Protein AF-A0A348Y8L8-F1 (afdb_monomer_lite)

Secondary structure (DSSP, 8-state):
--HHHHHHHHHHHHHHHHHHHHHHHHHHHHHHHTT--HHHHHHHHHHHHHHHHHHHHHHTT-SS-HHHH--

Radius of gyration: 15.16 Å; chains: 1; bounding box: 38×25×39 Å

Sequence (71 aa):
MINTFIFPDILLYVLDMVGIIACAIAGTLLAQHKGFDIAGCILVALVNAIGGGTLRDMALDRHPLFWMTDL

Foldseek 3Di:
DPPVVVVVVVVVVVVLVVLLVVQLVVQLVVCVVVVHDPVSSNVSSVCRSQVVQQVVCVVVVHPPGPVVVVD

Structure (mmCIF, N/CA/C/O backbone):
data_AF-A0A348Y8L8-F1
#
_entry.id   AF-A0A348Y8L8-F1
#
loop_
_atom_site.group_PDB
_atom_site.id
_atom_site.type_symbol
_atom_site.label_atom_id
_atom_site.label_alt_id
_atom_site.label_comp_id
_atom_site.label_asym_id
_atom_site.label_entity_id
_atom_site.label_seq_id
_atom_site.pdbx_PDB_ins_code
_atom_site.Cartn_x
_atom_site.Cartn_y
_atom_site.Cartn_z
_atom_site.occupancy
_atom_site.B_iso_or_equiv
_atom_site.auth_seq_id
_atom_site.auth_comp_id
_atom_site.auth_asym_id
_atom_site.auth_atom_id
_atom_site.pdbx_PDB_model_num
ATOM 1 N N . MET A 1 1 ? 29.416 -4.071 -22.360 1.00 50.81 1 MET A N 1
ATOM 2 C CA . MET A 1 1 ? 28.039 -4.066 -22.903 1.00 50.81 1 MET A CA 1
ATOM 3 C C . MET A 1 1 ? 27.030 -4.774 -21.973 1.00 50.81 1 MET A C 1
ATOM 5 O O . MET A 1 1 ? 25.983 -5.176 -22.442 1.00 50.81 1 MET A O 1
ATOM 9 N N . ILE A 1 2 ? 27.308 -4.916 -20.662 1.00 59.69 2 ILE A N 1
ATOM 10 C CA . ILE A 1 2 ? 26.425 -5.619 -19.695 1.00 59.69 2 ILE A CA 1
ATOM 11 C C . ILE A 1 2 ? 25.932 -4.673 -18.573 1.00 59.69 2 ILE A C 1
ATOM 13 O O . ILE A 1 2 ? 24.873 -4.886 -17.999 1.00 59.69 2 ILE A O 1
ATOM 17 N N . ASN A 1 3 ? 26.633 -3.561 -18.312 1.00 57.53 3 ASN A N 1
ATOM 18 C CA . ASN A 1 3 ? 26.315 -2.674 -17.184 1.00 57.53 3 ASN A CA 1
ATOM 19 C C . ASN A 1 3 ? 25.139 -1.709 -17.424 1.00 57.53 3 ASN A C 1
ATOM 21 O O . ASN A 1 3 ? 24.510 -1.291 -16.462 1.00 57.53 3 ASN A O 1
ATOM 25 N N . THR A 1 4 ? 24.800 -1.349 -18.665 1.00 60.88 4 THR A N 1
ATOM 26 C CA . THR A 1 4 ? 23.734 -0.360 -18.929 1.00 60.88 4 THR A CA 1
ATOM 27 C C . THR A 1 4 ? 22.315 -0.889 -18.724 1.00 60.88 4 THR A C 1
ATOM 29 O O . THR A 1 4 ? 21.422 -0.076 -18.525 1.00 60.88 4 THR A O 1
ATOM 32 N N . PHE A 1 5 ? 22.100 -2.209 -18.736 1.00 60.06 5 PHE A N 1
ATOM 33 C CA . PHE A 1 5 ? 20.782 -2.809 -18.480 1.00 60.06 5 PHE A CA 1
ATOM 34 C C . PHE A 1 5 ? 20.536 -3.095 -16.990 1.00 60.06 5 PHE A C 1
ATOM 36 O O . PHE A 1 5 ? 19.425 -2.917 -16.525 1.00 60.06 5 PHE A O 1
ATOM 43 N N . ILE A 1 6 ? 21.572 -3.415 -16.205 1.00 62.66 6 ILE A N 1
ATOM 44 C CA . ILE A 1 6 ? 21.407 -3.727 -14.770 1.00 62.66 6 ILE A CA 1
ATOM 45 C C . ILE A 1 6 ? 21.096 -2.477 -13.927 1.00 62.66 6 ILE A C 1
ATOM 47 O O . ILE A 1 6 ? 20.308 -2.539 -12.984 1.00 62.66 6 ILE A O 1
ATOM 51 N N . PHE A 1 7 ? 21.699 -1.329 -14.254 1.00 65.75 7 PHE A N 1
ATOM 52 C CA . PHE A 1 7 ? 21.470 -0.074 -13.526 1.00 65.75 7 PHE A CA 1
ATOM 53 C C . PHE A 1 7 ? 20.000 0.403 -13.500 1.00 65.75 7 PHE A C 1
ATOM 55 O O . PHE A 1 7 ? 19.534 0.759 -12.416 1.00 65.75 7 PHE A O 1
ATOM 62 N N . PRO A 1 8 ? 19.255 0.440 -14.626 1.00 76.62 8 PRO A N 1
ATOM 63 C CA . PRO A 1 8 ? 17.855 0.864 -14.612 1.00 76.62 8 PRO A CA 1
ATOM 64 C C . PRO A 1 8 ? 16.938 -0.116 -13.870 1.00 76.62 8 PRO A C 1
ATOM 66 O O . PRO A 1 8 ? 16.044 0.338 -13.160 1.00 76.62 8 PRO A O 1
ATOM 69 N N . ASP A 1 9 ? 17.184 -1.425 -13.956 1.00 81.38 9 ASP A N 1
ATOM 70 C CA . ASP A 1 9 ? 16.356 -2.428 -13.274 1.00 81.38 9 ASP A CA 1
ATOM 71 C C . ASP A 1 9 ? 16.478 -2.323 -11.748 1.00 81.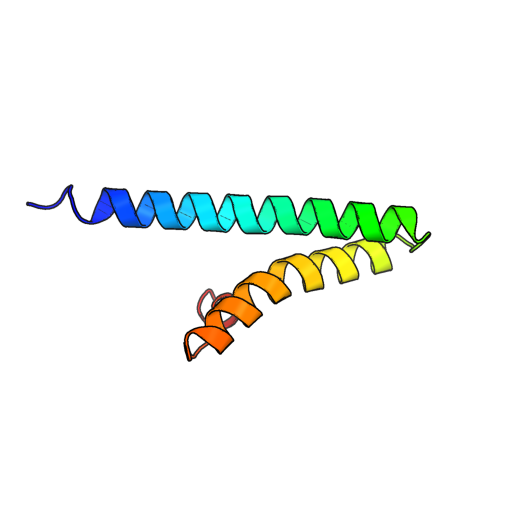38 9 ASP A C 1
ATOM 73 O O . ASP A 1 9 ? 15.473 -2.325 -11.036 1.00 81.38 9 ASP A O 1
ATOM 77 N N . ILE A 1 10 ? 17.702 -2.137 -11.234 1.00 84.38 10 ILE A N 1
ATOM 78 C CA . ILE A 1 10 ? 17.929 -1.946 -9.794 1.00 84.38 10 ILE A CA 1
ATOM 79 C C . ILE A 1 10 ? 17.273 -0.657 -9.291 1.00 84.38 10 ILE A C 1
ATOM 81 O O . ILE A 1 10 ? 16.720 -0.630 -8.192 1.00 84.38 10 ILE A O 1
ATOM 85 N N . LEU A 1 11 ? 17.314 0.410 -10.095 1.00 86.50 11 LEU A N 1
ATOM 86 C CA . LEU A 1 11 ? 16.708 1.687 -9.738 1.00 86.50 11 LEU A CA 1
ATOM 87 C C . LEU A 1 11 ? 15.186 1.560 -9.658 1.00 86.50 11 LEU A C 1
ATOM 89 O O . LEU A 1 11 ? 14.593 2.022 -8.686 1.00 86.50 11 LEU A O 1
ATOM 93 N N . LEU A 1 12 ? 14.568 0.917 -10.652 1.00 85.69 12 LEU A N 1
ATOM 94 C CA . LEU A 1 12 ? 13.129 0.665 -10.670 1.00 85.69 12 LEU A CA 1
ATOM 95 C C . LEU A 1 12 ? 12.699 -0.201 -9.485 1.00 85.69 12 LEU A C 1
ATOM 97 O O . LEU A 1 12 ? 11.723 0.137 -8.822 1.00 85.69 12 LEU A O 1
ATOM 101 N N . TYR A 1 13 ? 13.457 -1.253 -9.167 1.00 84.69 13 TYR A N 1
ATOM 102 C CA . TYR A 1 13 ? 13.178 -2.121 -8.024 1.00 84.69 13 TYR A CA 1
ATOM 103 C C . TYR A 1 13 ? 13.226 -1.365 -6.688 1.00 84.69 13 TYR A C 1
ATOM 105 O O . TYR A 1 13 ? 12.314 -1.472 -5.867 1.00 84.69 13 TYR A O 1
ATOM 113 N N . VAL A 1 14 ? 14.265 -0.552 -6.471 1.00 88.62 14 VAL A N 1
ATOM 114 C CA . VAL A 1 14 ? 14.385 0.262 -5.251 1.00 88.62 14 VAL A CA 1
ATOM 115 C C . VAL A 1 14 ? 13.246 1.276 -5.161 1.00 88.62 14 VAL A C 1
ATOM 117 O O . VAL A 1 14 ? 12.682 1.462 -4.084 1.00 88.62 14 VAL A O 1
ATOM 120 N N . LEU A 1 15 ? 12.880 1.913 -6.275 1.00 88.25 15 LEU A N 1
ATOM 121 C CA . LEU A 1 15 ? 11.787 2.881 -6.303 1.00 88.25 15 LEU A CA 1
ATOM 122 C C . LEU A 1 15 ? 10.435 2.225 -5.983 1.00 88.25 15 LEU A C 1
ATOM 124 O O . LEU A 1 15 ? 9.638 2.812 -5.252 1.00 88.25 15 LEU A O 1
ATOM 128 N N . ASP A 1 16 ? 10.201 1.007 -6.476 1.00 86.06 16 ASP A N 1
ATOM 129 C CA . ASP A 1 16 ? 8.985 0.239 -6.190 1.00 86.06 16 ASP A CA 1
ATOM 130 C C . ASP A 1 16 ? 8.906 -0.134 -4.702 1.00 86.06 16 ASP A C 1
ATOM 132 O O . ASP A 1 16 ? 7.895 0.125 -4.048 1.00 86.06 16 ASP A O 1
ATOM 136 N N . MET A 1 17 ? 10.012 -0.611 -4.116 1.00 88.00 17 MET A N 1
ATOM 137 C CA . MET A 1 17 ? 10.102 -0.894 -2.677 1.00 88.00 17 MET A CA 1
ATOM 138 C C . MET A 1 17 ? 9.856 0.349 -1.816 1.00 88.00 17 MET A C 1
ATOM 140 O O . MET A 1 17 ? 9.097 0.297 -0.846 1.00 88.00 17 MET A O 1
ATOM 144 N N . VAL A 1 18 ? 10.450 1.491 -2.174 1.00 92.69 18 VAL A N 1
ATOM 145 C CA . VAL A 1 18 ? 10.212 2.763 -1.474 1.00 92.69 18 VAL A CA 1
ATOM 146 C C . VAL A 1 18 ? 8.746 3.184 -1.594 1.00 92.69 18 VAL A C 1
ATOM 148 O O . VAL A 1 18 ? 8.157 3.617 -0.603 1.00 92.69 18 VAL A O 1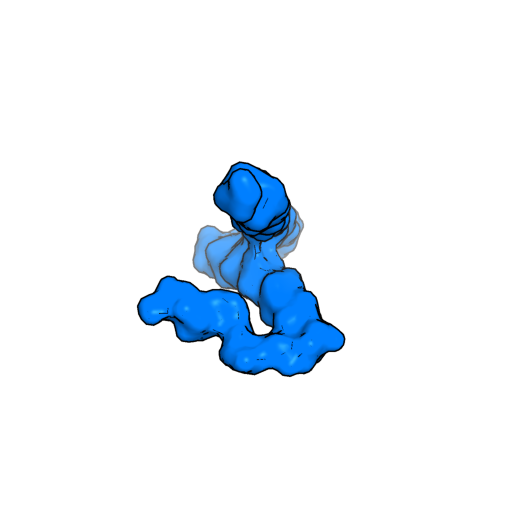
ATOM 151 N N . GLY A 1 19 ? 8.137 3.018 -2.771 1.00 89.19 19 GLY A N 1
ATOM 152 C CA . GLY A 1 19 ? 6.720 3.300 -3.001 1.00 89.19 19 GLY A CA 1
ATOM 153 C C . GLY A 1 19 ? 5.797 2.447 -2.129 1.00 89.19 19 GLY A C 1
ATOM 154 O O . GLY A 1 19 ? 4.885 2.984 -1.495 1.00 89.19 19 GLY A O 1
ATOM 155 N N . ILE A 1 20 ? 6.070 1.143 -2.030 1.00 89.62 20 ILE A N 1
ATOM 156 C CA . ILE A 1 20 ? 5.319 0.205 -1.185 1.00 89.62 20 ILE A CA 1
ATOM 157 C C . ILE A 1 20 ? 5.431 0.600 0.292 1.00 89.62 20 ILE A C 1
ATOM 159 O O . ILE A 1 20 ? 4.413 0.695 0.980 1.00 89.62 20 ILE A O 1
ATOM 163 N N . ILE A 1 21 ? 6.643 0.892 0.776 1.00 91.25 21 ILE A N 1
ATOM 164 C CA . ILE A 1 21 ? 6.879 1.295 2.172 1.00 91.25 21 ILE A CA 1
ATOM 165 C C . ILE A 1 21 ? 6.163 2.614 2.483 1.00 91.25 21 ILE A C 1
ATOM 167 O O . ILE A 1 21 ? 5.464 2.717 3.493 1.00 91.25 21 ILE A O 1
ATOM 171 N N . ALA A 1 22 ? 6.290 3.615 1.609 1.00 93.25 22 ALA A N 1
ATOM 172 C CA . ALA A 1 22 ? 5.632 4.905 1.783 1.00 93.25 22 ALA A CA 1
ATOM 173 C C . ALA A 1 22 ? 4.100 4.766 1.806 1.00 93.25 22 ALA A C 1
ATOM 175 O O . ALA A 1 22 ? 3.440 5.354 2.666 1.00 93.25 22 ALA A O 1
ATOM 176 N N . CYS A 1 23 ? 3.529 3.941 0.920 1.00 91.56 23 CYS A N 1
ATOM 177 C CA . CYS A 1 23 ? 2.093 3.662 0.907 1.00 91.56 23 CYS A CA 1
ATOM 178 C C . CYS A 1 23 ? 1.641 2.906 2.160 1.00 91.56 23 CYS A C 1
ATOM 180 O O . CYS A 1 23 ? 0.602 3.245 2.730 1.00 91.56 23 CYS A O 1
ATOM 182 N N . ALA A 1 24 ? 2.404 1.921 2.632 1.00 92.00 24 ALA A N 1
ATOM 183 C CA . ALA A 1 24 ? 2.071 1.196 3.853 1.00 92.00 24 ALA A CA 1
ATOM 184 C C . ALA A 1 24 ? 2.019 2.139 5.067 1.00 92.00 24 ALA A C 1
ATOM 186 O O . ALA A 1 24 ? 1.051 2.103 5.825 1.00 92.00 24 ALA A O 1
ATOM 187 N N . ILE A 1 25 ? 3.004 3.035 5.207 1.00 93.94 25 ILE A N 1
ATOM 188 C CA . ILE A 1 25 ? 3.049 4.033 6.289 1.00 93.94 25 ILE A CA 1
ATOM 189 C C . ILE A 1 25 ? 1.872 5.010 6.185 1.00 93.94 25 ILE A C 1
ATOM 191 O O . ILE A 1 25 ? 1.212 5.285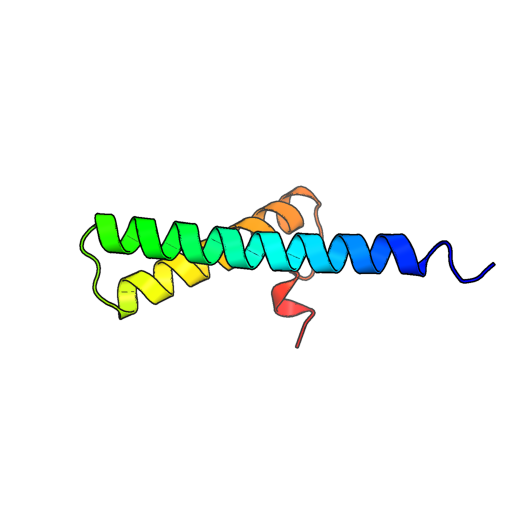 7.183 1.00 93.94 25 ILE A O 1
ATOM 195 N N . ALA A 1 26 ? 1.566 5.519 4.990 1.00 93.56 26 ALA A N 1
ATOM 196 C CA . ALA A 1 26 ? 0.428 6.419 4.804 1.00 93.56 26 ALA A CA 1
ATOM 197 C C . ALA A 1 26 ? -0.910 5.740 5.158 1.00 93.56 26 ALA A C 1
ATOM 199 O O . ALA A 1 26 ? -1.771 6.351 5.794 1.00 93.56 26 ALA A O 1
ATOM 200 N N . GLY A 1 27 ? -1.067 4.465 4.786 1.00 92.12 27 GLY A N 1
ATOM 201 C CA . GLY A 1 27 ? -2.259 3.669 5.074 1.00 92.12 27 GLY A CA 1
ATOM 202 C C . GLY A 1 27 ? -2.440 3.385 6.567 1.00 92.12 27 GLY A C 1
ATOM 203 O O . GLY A 1 27 ? -3.542 3.565 7.089 1.00 92.12 27 GLY A O 1
ATOM 204 N N . THR A 1 28 ? -1.370 3.005 7.275 1.00 94.00 28 THR A N 1
ATOM 205 C CA . THR A 1 28 ? -1.433 2.795 8.731 1.00 94.00 28 THR A CA 1
ATOM 206 C C . THR A 1 28 ? -1.749 4.089 9.472 1.00 94.00 28 THR A C 1
ATOM 208 O O . THR A 1 28 ? -2.608 4.075 10.353 1.00 94.00 28 THR A O 1
ATOM 211 N N . LEU A 1 29 ? -1.126 5.212 9.094 1.00 94.38 29 LEU A N 1
ATOM 212 C CA . LEU A 1 29 ? -1.376 6.512 9.718 1.00 94.38 29 LEU A CA 1
ATOM 213 C C . LEU A 1 29 ? -2.839 6.933 9.544 1.00 94.38 29 LEU A C 1
ATOM 215 O O . LEU A 1 29 ? -3.505 7.298 10.512 1.00 94.38 29 LEU A O 1
ATOM 219 N N . LEU A 1 30 ? -3.368 6.831 8.319 1.00 93.44 30 LEU A N 1
ATOM 220 C CA . LEU A 1 30 ? -4.765 7.149 8.022 1.00 93.44 30 LEU A CA 1
ATOM 221 C C . LEU A 1 30 ? -5.728 6.291 8.851 1.00 93.44 30 LEU A C 1
ATOM 223 O O . LEU A 1 30 ? -6.717 6.807 9.375 1.00 93.44 30 LEU A O 1
ATOM 227 N N . ALA A 1 31 ? -5.442 4.995 8.983 1.00 93.06 31 ALA A N 1
ATOM 228 C CA . ALA A 1 31 ? -6.269 4.083 9.760 1.00 93.06 31 ALA A CA 1
ATOM 229 C C . ALA A 1 31 ? -6.241 4.409 11.261 1.00 93.06 31 ALA A C 1
ATOM 231 O O . ALA A 1 31 ? -7.293 4.425 11.903 1.00 93.06 31 ALA A O 1
ATOM 232 N N . GLN A 1 32 ? -5.069 4.769 11.790 1.00 92.56 32 GLN A N 1
ATOM 233 C CA . GLN A 1 32 ? -4.913 5.244 13.164 1.00 92.56 32 GLN A CA 1
ATOM 234 C C . GLN A 1 32 ? -5.720 6.522 13.413 1.00 92.56 32 GLN A C 1
ATOM 236 O O . GLN A 1 32 ? -6.463 6.606 14.389 1.00 92.56 32 GLN A O 1
ATOM 241 N N . HIS A 1 33 ? -5.640 7.498 12.504 1.00 91.88 33 HIS A N 1
ATOM 242 C CA . HIS A 1 33 ? -6.404 8.746 12.599 1.00 91.88 33 HIS A CA 1
ATOM 243 C C . HIS A 1 33 ? -7.922 8.530 12.540 1.00 91.88 33 HIS A C 1
ATOM 245 O O . HIS A 1 33 ? -8.681 9.326 13.090 1.00 91.88 33 HIS A O 1
ATOM 251 N N . LYS A 1 34 ? -8.373 7.460 11.881 1.00 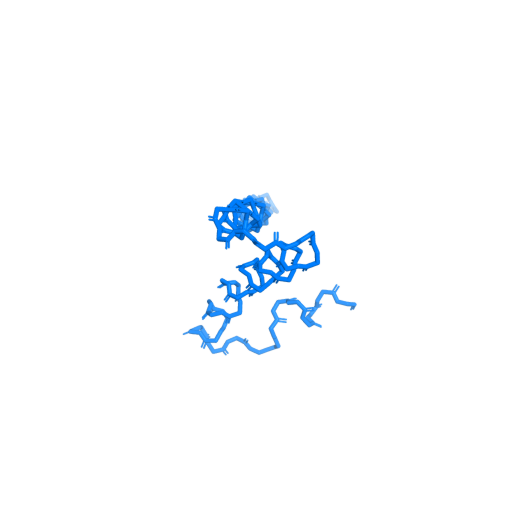92.25 34 LYS A N 1
ATOM 252 C CA . LYS A 1 34 ? -9.786 7.065 11.792 1.00 92.25 34 LYS A CA 1
ATOM 253 C C . LYS A 1 34 ? -10.264 6.249 13.000 1.00 92.25 34 LYS A C 1
ATOM 255 O O . LYS A 1 34 ? -11.448 5.931 13.057 1.00 92.25 34 LYS A O 1
ATOM 260 N N . GLY A 1 35 ? -9.382 5.937 13.953 1.00 90.94 35 GLY A N 1
ATOM 261 C CA . GLY A 1 35 ? -9.717 5.173 15.154 1.00 90.94 35 GLY A CA 1
ATOM 262 C C . GLY A 1 35 ? -9.939 3.682 14.896 1.00 90.94 35 GLY A C 1
ATOM 263 O O . GLY A 1 35 ? -10.697 3.054 15.629 1.00 90.94 35 GLY A O 1
ATOM 264 N N . PHE A 1 36 ? -9.327 3.116 13.850 1.00 91.75 36 PHE A N 1
ATOM 265 C CA . PHE A 1 36 ? -9.376 1.674 13.617 1.00 91.75 36 PHE A CA 1
ATOM 266 C C . PHE A 1 36 ? -8.470 0.904 14.588 1.00 91.75 36 PHE A C 1
ATOM 268 O O . PHE A 1 36 ? -7.386 1.365 14.952 1.00 91.75 36 PHE A O 1
ATOM 275 N N . ASP A 1 37 ? -8.891 -0.312 14.944 1.00 92.00 37 ASP A N 1
ATOM 276 C CA . ASP A 1 37 ? -8.069 -1.270 15.689 1.00 92.00 37 ASP A CA 1
ATOM 277 C C . ASP A 1 37 ? -6.848 -1.732 14.876 1.00 92.00 37 ASP A C 1
ATOM 279 O O . ASP A 1 37 ? -6.772 -1.548 13.660 1.00 92.00 37 ASP A O 1
ATOM 283 N N . ILE A 1 38 ? -5.911 -2.424 15.534 1.00 90.06 38 ILE A N 1
ATOM 284 C CA . ILE A 1 38 ? -4.678 -2.954 14.919 1.00 90.06 38 ILE A CA 1
ATOM 285 C C . ILE A 1 38 ? -4.978 -3.770 13.651 1.00 90.06 38 ILE A C 1
ATOM 287 O O . ILE A 1 38 ? -4.304 -3.601 12.637 1.00 90.06 38 ILE A O 1
ATOM 291 N N . ALA A 1 39 ? -6.021 -4.606 13.675 1.00 92.88 39 ALA A N 1
ATOM 292 C CA . ALA A 1 39 ? -6.437 -5.380 12.506 1.00 92.88 39 ALA A CA 1
ATOM 293 C C . ALA A 1 39 ? -6.903 -4.483 11.344 1.00 92.88 39 ALA A C 1
ATOM 295 O O . ALA A 1 39 ? -6.549 -4.732 10.193 1.00 92.88 39 ALA A O 1
ATOM 296 N N . GLY A 1 40 ? -7.641 -3.407 11.638 1.00 91.50 40 GLY A N 1
ATOM 297 C CA . GLY A 1 40 ? -8.062 -2.424 10.639 1.00 91.50 40 GLY A CA 1
ATOM 298 C C . GLY A 1 40 ? -6.879 -1.642 10.067 1.00 91.50 40 GLY A C 1
ATOM 299 O O . GLY A 1 40 ? -6.797 -1.459 8.856 1.00 91.50 40 GLY A O 1
ATOM 300 N N . CYS A 1 41 ? -5.911 -1.267 10.907 1.00 93.44 41 CYS A N 1
ATOM 301 C CA . CYS A 1 41 ? -4.665 -0.639 10.465 1.00 93.44 41 CYS A CA 1
ATOM 302 C C . CYS A 1 41 ? -3.867 -1.532 9.510 1.00 93.44 41 CYS A C 1
ATOM 304 O O . CYS A 1 41 ? -3.402 -1.048 8.479 1.00 93.44 41 CYS A O 1
ATOM 306 N N . ILE A 1 42 ? -3.751 -2.829 9.812 1.00 92.31 42 ILE A N 1
ATOM 307 C CA . ILE A 1 42 ? -3.082 -3.795 8.931 1.00 92.31 42 ILE A CA 1
ATOM 308 C C . ILE A 1 42 ? -3.832 -3.907 7.604 1.00 92.31 42 ILE A C 1
ATOM 310 O O . ILE A 1 42 ? -3.205 -3.797 6.556 1.00 92.31 42 ILE A O 1
ATOM 314 N N . LEU A 1 43 ? -5.160 -4.067 7.627 1.00 93.44 43 LEU A N 1
ATOM 315 C CA . LEU A 1 43 ? -5.969 -4.194 6.411 1.00 93.44 43 LEU A CA 1
ATOM 316 C C . LEU A 1 43 ? -5.862 -2.963 5.506 1.00 93.44 43 LEU A C 1
ATOM 318 O O . LEU A 1 43 ? -5.633 -3.105 4.307 1.00 93.44 43 LEU A O 1
ATOM 322 N N . VAL A 1 44 ? -5.988 -1.757 6.065 1.00 94.06 44 VAL A N 1
ATOM 323 C CA . VAL A 1 44 ? -5.893 -0.509 5.293 1.00 94.06 44 VAL A CA 1
ATOM 324 C C . VAL A 1 44 ? -4.492 -0.334 4.710 1.00 94.06 44 VAL A C 1
ATOM 326 O O . VAL A 1 44 ? -4.359 0.047 3.550 1.00 94.06 44 VAL A O 1
ATOM 329 N N . ALA A 1 45 ? -3.446 -0.655 5.473 1.00 92.44 45 ALA A N 1
ATOM 330 C CA . ALA A 1 45 ? -2.076 -0.611 4.975 1.00 92.44 45 ALA A CA 1
ATOM 331 C C . ALA A 1 45 ? -1.837 -1.613 3.836 1.00 92.44 45 ALA A C 1
ATOM 333 O O . ALA A 1 45 ? -1.215 -1.254 2.839 1.00 92.44 45 ALA A O 1
ATOM 334 N N . LEU A 1 46 ? -2.375 -2.832 3.952 1.00 90.25 46 LEU A N 1
ATOM 335 C CA . LEU A 1 46 ? -2.278 -3.877 2.930 1.00 90.25 46 LEU A CA 1
ATOM 336 C C . LEU A 1 46 ? -2.975 -3.451 1.635 1.00 90.25 46 LEU A C 1
ATOM 338 O O . LEU A 1 46 ? -2.386 -3.509 0.558 1.00 90.25 46 LEU A O 1
ATOM 342 N N . VAL A 1 47 ? -4.214 -2.962 1.748 1.00 92.06 47 VAL A N 1
ATOM 343 C CA . VAL A 1 47 ? -4.992 -2.469 0.605 1.00 92.06 47 VAL A CA 1
ATOM 344 C C . VAL A 1 47 ? -4.304 -1.273 -0.045 1.00 92.06 47 VAL A C 1
ATOM 346 O O . VAL A 1 47 ? -4.263 -1.201 -1.268 1.00 92.06 47 VAL A O 1
ATOM 349 N N . ASN A 1 48 ? -3.728 -0.354 0.733 1.00 92.25 48 ASN A N 1
ATOM 350 C CA . ASN A 1 48 ? -3.050 0.813 0.175 1.00 92.25 48 ASN A CA 1
ATOM 351 C C . ASN A 1 48 ? -1.734 0.441 -0.531 1.00 92.25 48 ASN A C 1
ATOM 353 O O . ASN A 1 48 ? -1.447 0.959 -1.608 1.00 92.25 48 ASN A O 1
ATOM 357 N N . ALA A 1 49 ? -0.958 -0.484 0.040 1.00 88.94 49 ALA A N 1
ATOM 358 C CA . ALA A 1 49 ? 0.285 -0.968 -0.554 1.00 88.94 49 ALA A CA 1
ATOM 359 C C . ALA A 1 49 ? 0.047 -1.748 -1.861 1.00 88.94 49 ALA A C 1
ATOM 361 O O . ALA A 1 49 ? 0.711 -1.490 -2.863 1.00 88.94 49 ALA A O 1
ATOM 362 N N . ILE A 1 50 ? -0.928 -2.666 -1.884 1.00 89.19 50 ILE A N 1
ATOM 363 C CA . ILE A 1 50 ? -1.238 -3.483 -3.071 1.00 89.19 50 ILE A CA 1
ATOM 364 C C . ILE A 1 50 ? -2.044 -2.686 -4.103 1.00 89.19 50 ILE A C 1
ATOM 366 O O . ILE A 1 50 ? -1.849 -2.845 -5.310 1.00 89.19 50 ILE A O 1
ATOM 370 N N . GLY A 1 51 ? -2.944 -1.816 -3.643 1.00 87.81 51 GLY A N 1
ATOM 371 C CA . GLY A 1 51 ? -3.866 -1.060 -4.484 1.00 87.81 51 GLY A CA 1
ATOM 372 C C . GLY A 1 51 ? -3.154 -0.140 -5.470 1.00 87.81 51 GLY A C 1
ATOM 373 O O . GLY A 1 51 ? -3.535 -0.104 -6.636 1.00 87.81 51 GLY A O 1
ATOM 374 N N . GLY A 1 52 ? -2.084 0.541 -5.046 1.00 85.00 52 GLY A N 1
ATOM 375 C CA . GLY A 1 52 ? -1.297 1.407 -5.930 1.00 85.00 52 GLY A CA 1
ATOM 376 C C . GLY A 1 52 ? -0.627 0.645 -7.080 1.00 85.00 52 GLY A C 1
ATOM 377 O O . GLY A 1 52 ? -0.783 1.021 -8.242 1.00 85.00 52 GLY A O 1
ATOM 378 N N . GLY A 1 53 ? 0.068 -0.455 -6.767 1.00 84.38 53 GLY A N 1
ATOM 379 C CA . GLY A 1 53 ? 0.716 -1.307 -7.772 1.00 84.38 53 GLY A CA 1
ATOM 380 C C . GLY A 1 53 ? -0.293 -1.999 -8.690 1.00 84.38 53 GLY A C 1
ATOM 381 O O . GLY A 1 53 ?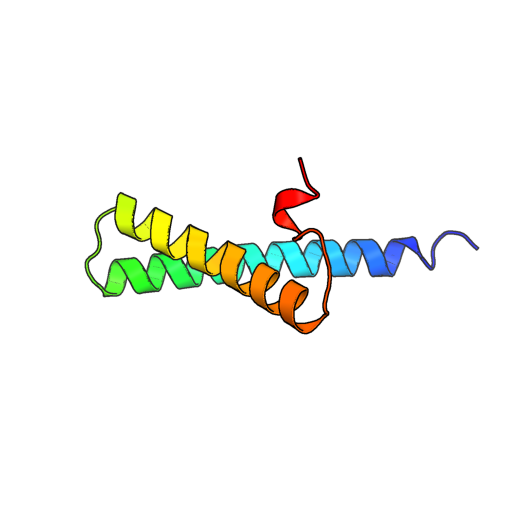 -0.100 -2.045 -9.900 1.00 84.38 53 GLY A O 1
ATOM 382 N N . THR A 1 54 ? -1.428 -2.432 -8.137 1.00 86.94 54 THR A N 1
ATOM 383 C CA . THR A 1 54 ? -2.521 -3.043 -8.907 1.00 86.94 54 THR A CA 1
ATOM 384 C C . THR A 1 54 ? -3.160 -2.041 -9.867 1.00 86.94 54 THR A C 1
ATOM 386 O O . THR A 1 54 ? -3.361 -2.363 -11.032 1.00 86.94 54 THR A O 1
ATOM 389 N N . LEU A 1 55 ? -3.436 -0.809 -9.422 1.00 86.94 55 LEU A N 1
ATOM 390 C CA . LEU A 1 55 ? -3.977 0.247 -10.285 1.00 86.94 55 LEU A CA 1
ATOM 391 C C . LEU A 1 55 ? -3.021 0.593 -11.429 1.00 86.94 55 LEU A C 1
ATOM 393 O O . LEU A 1 55 ? -3.471 0.777 -12.558 1.00 86.94 55 LEU A O 1
ATOM 397 N N . ARG A 1 56 ? -1.713 0.654 -11.154 1.00 84.75 56 ARG A N 1
ATOM 398 C CA . ARG A 1 56 ? -0.683 0.847 -12.182 1.00 84.75 56 ARG A CA 1
ATOM 399 C C . ARG A 1 56 ? -0.699 -0.290 -13.201 1.00 84.75 56 ARG A C 1
ATOM 401 O O . ARG A 1 56 ? -0.711 -0.020 -14.398 1.00 84.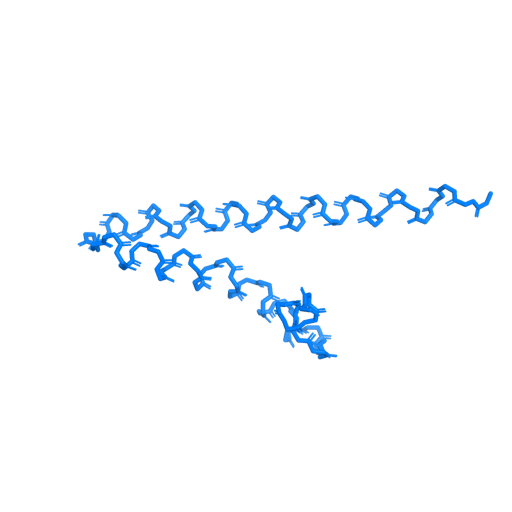75 56 ARG A O 1
ATOM 408 N N . ASP A 1 57 ? -0.702 -1.533 -12.734 1.00 84.81 57 ASP A N 1
ATOM 409 C CA . ASP A 1 57 ? -0.653 -2.707 -13.606 1.00 84.81 57 ASP A CA 1
ATOM 410 C C . ASP A 1 57 ? -1.920 -2.815 -14.464 1.00 84.81 57 ASP A C 1
ATOM 412 O O . ASP A 1 57 ? -1.824 -3.065 -15.661 1.00 84.81 57 ASP A O 1
ATOM 416 N N . MET A 1 58 ? -3.093 -2.508 -13.901 1.00 86.31 58 MET A N 1
ATOM 417 C CA . MET A 1 58 ? -4.353 -2.430 -14.649 1.00 86.31 58 MET A CA 1
ATOM 418 C C . MET A 1 58 ? -4.349 -1.300 -15.685 1.00 86.31 58 MET A C 1
ATOM 420 O O . MET A 1 58 ? -4.806 -1.496 -16.806 1.00 86.31 58 MET A O 1
ATOM 424 N N . ALA A 1 59 ? -3.831 -0.118 -15.337 1.00 87.88 59 ALA A N 1
ATOM 425 C CA . ALA A 1 59 ? -3.745 1.009 -16.269 1.00 87.88 59 ALA A CA 1
ATOM 426 C C . ALA A 1 59 ? -2.778 0.742 -17.436 1.00 87.88 59 ALA A C 1
ATOM 428 O O . ALA A 1 59 ? -2.945 1.308 -18.514 1.00 87.88 59 ALA A O 1
ATOM 429 N N . LEU A 1 60 ? -1.775 -0.113 -17.218 1.00 88.81 60 LEU A N 1
ATOM 430 C CA . LEU A 1 60 ? -0.806 -0.547 -18.225 1.00 88.81 60 LEU A CA 1
ATOM 431 C C . LEU A 1 60 ? -1.217 -1.840 -18.949 1.00 88.81 60 LEU A C 1
ATOM 433 O O . LEU A 1 60 ? -0.427 -2.350 -19.740 1.00 88.81 60 LEU A O 1
ATOM 437 N N . ASP A 1 61 ? -2.416 -2.365 -18.674 1.00 84.94 61 ASP A N 1
ATOM 438 C CA . ASP A 1 61 ? -2.929 -3.639 -19.200 1.00 84.94 61 ASP A CA 1
ATOM 439 C C . ASP A 1 61 ? -1.951 -4.816 -18.985 1.00 84.94 61 ASP A C 1
ATOM 441 O O . ASP A 1 61 ? -1.762 -5.701 -19.822 1.00 84.94 61 ASP A O 1
ATOM 445 N N . ARG A 1 62 ? -1.256 -4.797 -17.841 1.00 77.94 62 ARG A N 1
ATOM 446 C CA . ARG A 1 62 ? -0.212 -5.754 -17.480 1.00 77.94 62 ARG A CA 1
ATOM 447 C C . ARG A 1 62 ? -0.822 -6.893 -16.660 1.00 77.94 62 ARG A C 1
ATOM 449 O O . ARG A 1 62 ? -1.155 -6.725 -15.490 1.00 77.94 62 ARG A O 1
ATOM 456 N N . HIS A 1 63 ? -0.937 -8.066 -17.280 1.00 76.38 63 HIS A N 1
ATOM 457 C CA . HIS A 1 63 ? -1.336 -9.318 -16.630 1.00 76.38 63 HIS A CA 1
ATOM 458 C C . HIS A 1 63 ? -0.175 -10.330 -16.657 1.00 76.38 63 HIS A C 1
ATOM 460 O O . HIS A 1 63 ? 0.445 -10.487 -17.711 1.00 76.38 63 HIS A O 1
ATOM 466 N N . PRO A 1 64 ? 0.114 -11.058 -15.559 1.00 76.31 64 PRO A N 1
ATOM 467 C CA . PRO A 1 64 ? -0.553 -11.052 -14.251 1.00 76.31 64 PRO A CA 1
ATOM 468 C C . PRO A 1 64 ? -0.116 -9.869 -13.365 1.00 76.31 64 PRO A C 1
ATOM 470 O O . PRO A 1 64 ? 0.903 -9.237 -13.629 1.00 76.31 64 PRO A O 1
ATOM 473 N N . LEU A 1 65 ? -0.899 -9.569 -12.322 1.00 77.31 65 LEU A N 1
ATOM 474 C CA . LEU A 1 65 ? -0.606 -8.489 -11.366 1.00 77.31 65 LEU A CA 1
ATOM 475 C C . LEU A 1 65 ? 0.714 -8.756 -10.628 1.00 77.31 65 LEU A C 1
ATOM 477 O O . LEU A 1 65 ? 0.996 -9.913 -10.313 1.00 77.31 65 LEU A O 1
ATOM 481 N N . PHE A 1 66 ? 1.463 -7.705 -10.270 1.00 76.75 66 PHE A N 1
ATOM 482 C CA . PHE A 1 66 ? 2.804 -7.840 -9.678 1.00 76.75 66 PHE A CA 1
ATOM 483 C C . PHE A 1 66 ? 2.862 -8.808 -8.479 1.00 76.75 66 PHE A C 1
ATOM 485 O O . PHE A 1 66 ? 3.742 -9.660 -8.404 1.00 76.75 66 PHE A O 1
ATOM 492 N N . TRP A 1 67 ? 1.872 -8.744 -7.585 1.00 73.88 67 TRP A N 1
ATOM 493 C CA . TRP A 1 67 ? 1.765 -9.571 -6.377 1.00 73.88 67 TRP A CA 1
ATOM 494 C C . TRP A 1 67 ? 1.348 -11.028 -6.636 1.00 73.88 67 TRP A C 1
ATOM 496 O O . TRP A 1 67 ? 1.432 -11.853 -5.733 1.00 73.88 67 TRP A O 1
ATOM 506 N N . MET A 1 68 ? 0.889 -11.352 -7.849 1.00 76.69 68 MET A N 1
ATOM 507 C CA . MET A 1 68 ? 0.615 -12.728 -8.281 1.00 76.69 68 MET A CA 1
ATOM 508 C C . MET A 1 68 ? 1.813 -13.354 -9.001 1.00 76.69 68 MET A C 1
ATOM 510 O O . MET A 1 68 ? 1.943 -14.573 -9.011 1.00 76.69 68 MET A O 1
ATOM 514 N N . THR A 1 69 ? 2.664 -12.537 -9.624 1.00 70.00 69 THR A N 1
ATOM 515 C CA . THR A 1 69 ? 3.867 -12.992 -10.340 1.00 70.00 69 THR A CA 1
ATOM 516 C C . THR A 1 69 ? 5.070 -13.269 -9.443 1.00 70.00 69 THR A C 1
ATOM 518 O O . THR A 1 69 ? 5.987 -13.941 -9.899 1.00 70.00 69 THR A O 1
ATOM 521 N N . ASP A 1 70 ? 5.074 -12.767 -8.207 1.00 60.12 70 ASP A N 1
ATOM 522 C CA . ASP A 1 70 ? 6.204 -12.865 -7.263 1.00 60.12 70 ASP A CA 1
ATOM 523 C C . ASP A 1 70 ? 6.111 -14.077 -6.296 1.00 60.12 70 ASP A C 1
ATOM 525 O O . ASP A 1 70 ? 6.693 -14.055 -5.210 1.00 60.12 70 ASP A O 1
ATOM 529 N N . LEU A 1 71 ? 5.355 -15.126 -6.666 1.00 47.34 71 LEU A N 1
ATOM 530 C CA . LEU A 1 71 ? 5.145 -16.365 -5.885 1.00 47.34 71 LEU A CA 1
ATOM 531 C C . LEU A 1 71 ? 6.035 -17.529 -6.341 1.00 47.34 71 LEU A C 1
ATOM 533 O O . LEU A 1 71 ? 6.094 -17.789 -7.564 1.00 47.34 71 LEU A O 1
#

pLDDT: mean 84.04, std 11.4, range [47.34, 94.38]